Protein AF-A0A659PHT1-F1 (afdb_monomer)

Foldseek 3Di:
DAEEFEDCVPPVDDTPCNVCVVVVHHDDHDPPHHYDPDPVVSVVCVLVVVDHYDDDCVVCVVCCVVVSDPDPDPDDDDDPDDDDDDDDPPDDQDPVRVVVVVVVVVVVVPDDDDD

Organism: NCBI:txid1960126

Radius of gyration: 17.83 Å; Cα contacts (8 Å, |Δi|>4): 94; chains: 1; bounding box: 39×29×49 Å

Secondary structure (DSSP, 8-state):
--B-EE--SSS----HHHHHHHTT------TTS-EESSHHHHHHHHHTTS-B----HHHHHHHHHTTSS----S-----S--------TTSPPPHHHHHHHHHHHHTTTT-----

Nearest PDB structures (foldseek):
  5mmh-assembly3_A  TM=7.558E-01  e=1.083E-02  Pseudomonas aeruginosa PAO1

InterPro domains:
  IPR005119 LysR, substrate-binding [PF03466] (13-103)
  IPR058163 LysR-type transcriptional regulator, proteobacterial-type [PTHR30537] (12-104)

Mean predicted aligned error: 8.44 Å

pLDDT: mean 82.39, std 12.93, range [32.0, 92.62]

Sequence (115 aa):
APLAQLDTSAWSCLDWHDWFGHFGKDYQPAESDPVFNQLTLAYRAVQQGMGIGLAWDFMADDAVASGEMQQVTDLAMVTERGEYLVSLRHRQLSPAAQLFHDWRLDSVGSVEARA

Solvent-accessible surface area (backbone atoms only — not comparable to full-atom values): 7562 Å² total; per-residue (Å²): 123,46,50,42,35,61,57,43,90,88,45,96,59,92,37,66,52,58,57,32,43,74,73,76,36,92,64,78,86,58,95,83,34,52,75,26,83,43,70,70,57,31,50,51,39,32,63,70,68,68,33,46,61,86,75,56,66,91,73,42,51,66,38,41,74,71,62,64,39,76,86,89,64,96,78,81,82,88,68,97,75,78,90,77,92,83,77,61,92,89,54,81,72,49,74,68,54,45,51,52,52,51,54,54,54,64,66,52,78,71,68,76,84,81,126

Structure (mmCIF, N/CA/C/O backbone):
data_AF-A0A659PHT1-F1
#
_entry.id   AF-A0A659PHT1-F1
#
loop_
_atom_site.group_PDB
_atom_site.id
_atom_site.type_symbol
_atom_site.label_atom_id
_atom_site.label_alt_id
_atom_site.label_comp_id
_atom_site.label_asym_id
_atom_site.label_entity_id
_atom_site.label_seq_id
_atom_site.pdbx_PDB_ins_code
_atom_site.Cartn_x
_atom_site.Cartn_y
_atom_site.Cartn_z
_atom_site.occupancy
_atom_site.B_iso_or_equiv
_atom_site.auth_seq_id
_atom_site.auth_comp_id
_atom_site.auth_asym_id
_atom_site.auth_atom_id
_atom_site.pdbx_PDB_model_num
ATOM 1 N N . ALA A 1 1 ? 10.033 5.077 -15.549 1.00 79.75 1 ALA A N 1
ATOM 2 C CA . ALA A 1 1 ? 9.175 6.021 -14.806 1.00 79.75 1 ALA A CA 1
ATOM 3 C C . ALA A 1 1 ? 9.753 6.170 -13.403 1.00 79.75 1 ALA A C 1
ATOM 5 O O . ALA A 1 1 ? 10.370 5.202 -12.964 1.00 79.75 1 ALA A O 1
ATOM 6 N N . PRO A 1 2 ? 9.623 7.333 -12.744 1.00 88.44 2 PRO A N 1
ATOM 7 C CA . PRO A 1 2 ? 10.084 7.494 -11.366 1.00 88.44 2 PRO A CA 1
ATOM 8 C C . PRO A 1 2 ? 9.253 6.619 -10.418 1.00 88.44 2 PRO A C 1
ATOM 10 O O . PRO A 1 2 ? 8.084 6.325 -10.702 1.00 88.44 2 PRO A O 1
ATOM 13 N N . LEU A 1 3 ? 9.865 6.194 -9.316 1.00 90.06 3 LEU A N 1
ATOM 14 C CA . LEU A 1 3 ? 9.202 5.394 -8.289 1.00 90.06 3 LEU A CA 1
ATOM 15 C C . LEU A 1 3 ? 8.735 6.312 -7.160 1.00 90.06 3 LEU A C 1
ATOM 17 O O . LEU A 1 3 ? 9.554 6.948 -6.502 1.00 90.06 3 LEU A O 1
ATOM 21 N N . ALA A 1 4 ? 7.425 6.381 -6.929 1.00 91.19 4 ALA A N 1
ATOM 22 C CA . ALA A 1 4 ? 6.847 7.137 -5.826 1.00 91.19 4 ALA A CA 1
ATOM 23 C C . ALA A 1 4 ? 7.274 6.501 -4.498 1.00 91.19 4 ALA A C 1
ATOM 25 O O . ALA A 1 4 ? 6.813 5.413 -4.146 1.00 91.19 4 ALA A O 1
ATOM 26 N N . GLN A 1 5 ? 8.185 7.169 -3.792 1.00 89.12 5 GLN A N 1
ATOM 27 C CA . GLN A 1 5 ? 8.706 6.730 -2.504 1.00 89.12 5 GLN A CA 1
ATOM 28 C C . GLN A 1 5 ? 7.743 7.116 -1.388 1.00 89.12 5 GLN A C 1
ATOM 30 O O . GLN A 1 5 ? 7.128 8.186 -1.410 1.00 89.12 5 GLN A O 1
ATOM 35 N N . LEU A 1 6 ? 7.674 6.264 -0.372 1.00 85.69 6 LEU A N 1
ATOM 36 C CA . LEU A 1 6 ? 7.000 6.563 0.879 1.00 85.69 6 LEU A CA 1
ATOM 37 C C . LEU A 1 6 ? 8.054 6.747 1.971 1.00 85.69 6 LEU A C 1
ATOM 39 O O . LEU A 1 6 ? 8.912 5.892 2.155 1.00 85.69 6 LEU A O 1
ATOM 43 N N . ASP A 1 7 ? 7.978 7.853 2.700 1.00 81.75 7 ASP A N 1
ATOM 44 C CA . ASP A 1 7 ? 8.755 8.064 3.914 1.00 81.75 7 ASP A CA 1
ATOM 45 C C . ASP A 1 7 ? 8.180 7.185 5.035 1.00 81.75 7 ASP A C 1
ATOM 47 O O . ASP A 1 7 ? 7.100 7.439 5.575 1.00 81.75 7 ASP A O 1
ATOM 51 N N . THR A 1 8 ? 8.911 6.121 5.359 1.00 71.25 8 THR A N 1
ATOM 52 C CA . THR A 1 8 ? 8.572 5.131 6.389 1.00 71.25 8 THR A CA 1
ATOM 53 C C . THR A 1 8 ? 9.173 5.466 7.759 1.00 71.25 8 THR A C 1
ATOM 55 O O . THR A 1 8 ? 9.065 4.677 8.698 1.00 71.25 8 THR A O 1
ATOM 58 N N . SER A 1 9 ? 9.759 6.657 7.938 1.00 69.69 9 SER A N 1
ATOM 59 C CA . SER A 1 9 ? 10.407 7.051 9.201 1.00 69.69 9 SER A CA 1
ATOM 60 C C . SER A 1 9 ? 9.464 7.057 10.411 1.00 69.69 9 SER A C 1
ATOM 62 O O . SER A 1 9 ? 9.894 6.793 11.534 1.00 69.69 9 SER A O 1
ATOM 64 N N . ALA A 1 10 ? 8.174 7.331 10.197 1.00 59.19 10 ALA A N 1
ATOM 65 C CA . ALA A 1 10 ? 7.165 7.377 11.256 1.00 59.19 10 ALA A CA 1
ATOM 66 C C . ALA A 1 10 ? 6.338 6.083 11.380 1.00 59.19 10 ALA A C 1
ATOM 68 O O . ALA A 1 10 ? 5.746 5.829 12.429 1.00 59.19 10 ALA A O 1
ATOM 69 N N . TRP A 1 11 ? 6.280 5.277 10.321 1.00 61.00 11 TRP A N 1
ATOM 70 C CA . TRP A 1 11 ? 5.481 4.058 10.239 1.00 61.00 11 TRP A CA 1
ATOM 71 C C . TRP A 1 11 ? 6.315 3.030 9.489 1.00 61.00 11 TRP A C 1
ATOM 73 O O . TRP A 1 11 ? 6.634 3.256 8.325 1.00 61.00 11 TRP A O 1
ATOM 83 N N . SER A 1 12 ? 6.654 1.911 10.139 1.00 64.75 12 SER A N 1
ATOM 84 C CA . SER A 1 12 ? 7.305 0.760 9.498 1.00 64.75 12 SER A CA 1
ATOM 85 C C . SER A 1 12 ? 6.318 0.121 8.514 1.00 64.75 12 SER A C 1
ATOM 87 O O . SER A 1 12 ? 5.700 -0.904 8.789 1.00 64.75 12 SER A O 1
ATOM 89 N N . CYS A 1 13 ? 6.087 0.815 7.406 1.00 69.44 13 CYS A N 1
ATOM 90 C CA . CYS A 1 13 ? 5.284 0.423 6.262 1.00 69.44 13 CYS A CA 1
ATOM 91 C C . CYS A 1 13 ? 6.198 -0.197 5.206 1.00 69.44 13 CYS A C 1
ATOM 93 O O . CYS A 1 13 ? 7.417 -0.157 5.334 1.00 69.44 13 CYS A O 1
ATOM 95 N N . LEU A 1 14 ? 5.603 -0.876 4.230 1.00 79.56 14 LEU A N 1
ATOM 96 C CA . LEU A 1 14 ? 6.338 -1.429 3.100 1.00 79.56 14 LEU A CA 1
ATOM 97 C C . LEU A 1 14 ? 6.907 -0.272 2.267 1.00 79.56 14 LEU A C 1
ATOM 99 O O . LEU A 1 14 ? 6.144 0.608 1.865 1.00 79.56 14 LEU A O 1
ATOM 103 N N . ASP A 1 15 ? 8.209 -0.281 2.000 1.00 86.81 15 ASP A N 1
ATOM 104 C CA . ASP A 1 15 ? 8.847 0.625 1.045 1.00 86.81 15 ASP A CA 1
ATOM 105 C C . ASP A 1 15 ? 9.487 -0.137 -0.124 1.00 86.81 15 ASP A C 1
ATOM 107 O O . ASP A 1 15 ? 9.435 -1.366 -0.220 1.00 86.81 15 ASP A O 1
ATOM 111 N N . TRP A 1 16 ? 10.063 0.610 -1.065 1.00 89.75 16 TRP A N 1
ATOM 112 C CA . TRP A 1 16 ? 10.733 0.016 -2.215 1.00 89.75 16 TRP A CA 1
ATOM 113 C C . TRP A 1 16 ? 11.973 -0.787 -1.822 1.00 89.75 16 TRP A C 1
ATOM 115 O O . TRP A 1 16 ? 12.283 -1.764 -2.497 1.00 89.75 16 TRP A O 1
ATOM 125 N N . HIS A 1 17 ? 12.666 -0.434 -0.737 1.00 88.75 17 HIS A N 1
ATOM 126 C CA . HIS A 1 17 ? 13.816 -1.207 -0.279 1.00 88.75 17 HIS A CA 1
ATOM 127 C C . HIS A 1 17 ? 13.376 -2.590 0.218 1.00 88.75 17 HIS A C 1
ATOM 129 O O . HIS A 1 17 ? 13.942 -3.595 -0.209 1.00 88.75 17 HIS A O 1
ATOM 135 N N . ASP A 1 18 ? 12.309 -2.647 1.016 1.00 87.88 18 ASP A N 1
ATOM 136 C CA . ASP A 1 18 ? 11.665 -3.887 1.454 1.00 87.88 18 ASP A CA 1
ATOM 137 C C . ASP A 1 18 ? 11.162 -4.720 0.255 1.00 87.88 18 ASP A C 1
ATOM 139 O O . ASP A 1 18 ? 11.416 -5.925 0.185 1.00 87.88 18 ASP A O 1
ATOM 143 N N . TRP A 1 19 ? 10.496 -4.089 -0.724 1.00 90.31 19 TRP A N 1
ATOM 144 C CA . TRP A 1 19 ? 9.975 -4.772 -1.918 1.00 90.31 19 TRP A CA 1
ATOM 145 C C . TRP A 1 19 ? 11.092 -5.369 -2.781 1.00 90.31 19 TRP A C 1
ATOM 147 O O . TRP A 1 19 ? 11.051 -6.549 -3.124 1.00 90.31 19 TRP A O 1
ATOM 157 N N . PHE A 1 20 ? 12.122 -4.588 -3.126 1.00 90.88 20 PHE A N 1
ATOM 158 C CA . PHE A 1 20 ? 13.237 -5.089 -3.937 1.00 90.88 20 PHE A CA 1
ATOM 159 C C . PHE A 1 20 ? 14.060 -6.126 -3.162 1.00 90.88 20 PHE A C 1
ATOM 161 O O . PHE A 1 20 ? 14.453 -7.148 -3.734 1.00 90.88 20 PHE A O 1
ATOM 168 N N . GLY A 1 21 ? 14.242 -5.913 -1.856 1.00 90.50 21 GLY A N 1
ATOM 169 C CA . GLY A 1 21 ? 14.900 -6.850 -0.953 1.00 90.50 21 GLY A CA 1
ATOM 170 C C . GLY A 1 21 ? 14.189 -8.203 -0.888 1.00 90.50 21 GLY A C 1
ATOM 171 O O . GLY A 1 21 ? 14.856 -9.238 -0.925 1.00 90.50 21 GLY A O 1
ATOM 172 N N . HIS A 1 22 ? 12.851 -8.223 -0.902 1.00 89.38 22 HIS A N 1
ATOM 173 C CA . HIS A 1 22 ? 12.061 -9.459 -0.972 1.00 89.38 22 HIS A CA 1
ATOM 174 C C . HIS A 1 22 ? 12.399 -10.309 -2.210 1.00 89.38 22 HIS A C 1
ATOM 176 O O . HIS A 1 22 ? 12.436 -11.536 -2.131 1.00 89.38 22 HIS A O 1
ATOM 182 N N . PHE A 1 23 ? 12.737 -9.670 -3.334 1.00 89.31 23 PHE A N 1
ATOM 183 C CA . PHE A 1 23 ? 13.166 -10.340 -4.567 1.00 89.31 23 PHE A CA 1
ATOM 184 C C . PHE A 1 23 ? 14.694 -10.493 -4.695 1.00 89.31 23 PHE A C 1
ATOM 186 O O . PHE A 1 23 ? 15.197 -10.819 -5.775 1.00 89.31 23 PHE A O 1
ATOM 193 N N . GLY A 1 24 ? 15.450 -10.267 -3.614 1.00 90.25 24 GLY A N 1
ATOM 194 C CA . GLY A 1 24 ? 16.909 -10.401 -3.586 1.00 90.25 24 GLY A CA 1
ATOM 195 C C . GLY A 1 24 ? 17.638 -9.352 -4.428 1.00 90.25 24 GLY A C 1
ATOM 196 O O . GLY A 1 24 ? 18.690 -9.640 -5.005 1.00 90.25 24 GLY A O 1
ATOM 197 N N . LYS A 1 25 ? 17.055 -8.158 -4.567 1.00 91.00 25 LYS A N 1
ATOM 198 C CA . LYS A 1 25 ? 17.629 -7.033 -5.306 1.00 91.00 25 LYS A CA 1
ATOM 199 C C . LYS A 1 25 ? 17.999 -5.910 -4.350 1.00 91.00 25 LYS A C 1
ATOM 201 O O . LYS A 1 25 ? 17.179 -5.476 -3.549 1.00 91.00 25 LYS A O 1
ATOM 206 N N . ASP A 1 26 ? 19.207 -5.388 -4.514 1.00 89.81 26 ASP A N 1
ATOM 207 C CA . ASP A 1 26 ? 19.596 -4.144 -3.864 1.00 89.81 26 ASP A CA 1
ATOM 208 C C . ASP A 1 26 ? 18.940 -2.970 -4.594 1.00 89.81 26 ASP A C 1
ATOM 210 O O . ASP A 1 26 ? 19.066 -2.831 -5.815 1.00 89.81 26 ASP A O 1
ATOM 214 N N . TYR A 1 27 ? 18.241 -2.125 -3.841 1.00 89.31 27 TYR A N 1
ATOM 215 C CA . TYR A 1 27 ? 17.583 -0.936 -4.366 1.00 89.31 27 TYR A CA 1
ATOM 216 C C . TYR A 1 27 ? 18.143 0.336 -3.743 1.00 89.31 27 TYR A C 1
ATOM 218 O O . TYR A 1 27 ? 18.269 0.445 -2.520 1.00 89.31 27 TYR A O 1
ATOM 226 N N . GLN A 1 28 ? 18.439 1.304 -4.610 1.00 87.69 28 GLN A N 1
ATOM 227 C CA . GLN A 1 28 ? 18.786 2.671 -4.245 1.00 87.69 28 GLN A CA 1
ATOM 228 C C . GLN A 1 28 ? 17.838 3.628 -4.981 1.00 87.69 28 GLN A C 1
ATOM 230 O O . GLN A 1 28 ? 17.771 3.563 -6.213 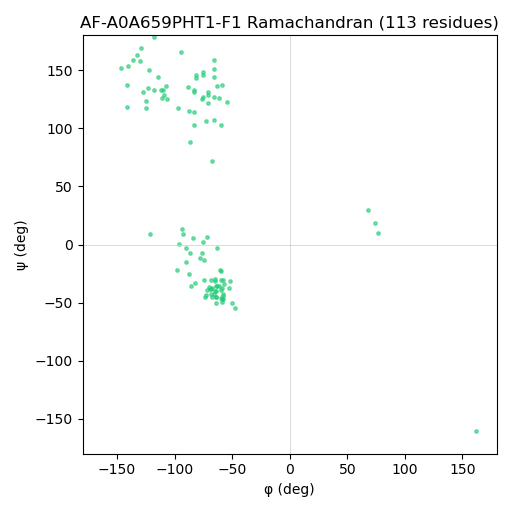1.00 87.69 28 GLN A O 1
ATOM 235 N N . PRO A 1 29 ? 17.103 4.494 -4.261 1.00 85.56 29 PRO A N 1
ATOM 236 C CA . PRO A 1 29 ? 16.220 5.469 -4.887 1.00 85.56 29 PRO A CA 1
ATOM 237 C C . PRO A 1 29 ? 17.020 6.497 -5.690 1.00 85.56 29 PRO A C 1
ATOM 239 O O . PRO A 1 29 ? 18.121 6.892 -5.296 1.00 85.56 29 PRO A O 1
ATOM 242 N N . ALA A 1 30 ? 16.469 6.940 -6.821 1.00 87.44 30 ALA A N 1
ATOM 243 C CA . ALA A 1 30 ? 17.071 8.018 -7.595 1.00 87.44 30 ALA A CA 1
ATOM 244 C C . ALA A 1 30 ? 16.819 9.368 -6.903 1.00 87.44 30 ALA A C 1
ATOM 246 O O . ALA A 1 30 ? 15.757 9.578 -6.324 1.00 87.44 30 ALA A O 1
ATOM 247 N N . GLU A 1 31 ? 17.738 10.334 -7.023 1.00 83.19 31 GLU A N 1
ATOM 248 C CA . GLU A 1 31 ? 17.545 11.681 -6.443 1.00 83.19 31 GLU A CA 1
ATOM 249 C C . GLU A 1 31 ? 16.299 12.406 -6.985 1.00 83.19 31 GLU A C 1
ATOM 251 O O . GLU A 1 31 ? 15.767 13.310 -6.347 1.00 83.19 31 GLU A O 1
ATOM 256 N N . SER A 1 32 ? 15.831 12.011 -8.171 1.00 84.06 32 SER A N 1
ATOM 257 C CA . SER A 1 32 ? 14.630 12.542 -8.816 1.00 84.06 32 SER A CA 1
ATOM 258 C C . SER A 1 32 ? 13.333 11.845 -8.401 1.00 84.06 32 SER A C 1
ATOM 260 O O . SER A 1 32 ? 12.266 12.264 -8.850 1.00 84.06 32 SER A O 1
ATOM 262 N N . ASP A 1 33 ? 13.404 10.751 -7.638 1.00 87.50 33 ASP A N 1
ATOM 263 C CA . ASP A 1 33 ? 12.214 10.006 -7.236 1.00 87.50 33 ASP A CA 1
ATOM 264 C C . ASP A 1 33 ? 11.416 10.821 -6.201 1.00 87.50 33 ASP A C 1
ATOM 266 O O . ASP A 1 33 ? 11.977 11.295 -5.209 1.00 87.50 33 ASP A O 1
ATOM 270 N N . PRO A 1 34 ? 10.103 11.026 -6.411 1.00 85.88 34 PRO A N 1
ATOM 271 C CA . PRO A 1 34 ? 9.304 11.820 -5.494 1.00 85.88 34 PRO A CA 1
ATOM 272 C C . PRO A 1 34 ? 9.093 11.063 -4.181 1.00 85.88 34 PRO A C 1
ATOM 274 O O . PRO A 1 34 ? 8.678 9.905 -4.189 1.00 85.88 34 PRO A O 1
ATOM 277 N N . VAL A 1 35 ? 9.337 11.739 -3.055 1.00 89.25 35 VAL A N 1
ATOM 278 C CA . VAL A 1 35 ? 9.142 11.191 -1.706 1.00 89.25 35 VAL A CA 1
ATOM 279 C C . VAL A 1 35 ? 7.911 11.810 -1.060 1.00 89.25 35 VAL A C 1
ATOM 281 O O . VAL A 1 35 ? 7.796 13.030 -0.948 1.00 89.25 35 VAL A O 1
ATOM 284 N N . PHE A 1 36 ? 6.995 10.958 -0.610 1.00 88.56 36 PHE A N 1
ATOM 285 C CA . PHE A 1 36 ? 5.758 11.350 0.054 1.00 88.56 36 PHE A CA 1
ATOM 286 C C . PHE A 1 36 ? 5.761 10.885 1.505 1.00 88.56 36 PHE A C 1
ATOM 288 O O . PHE A 1 36 ? 6.210 9.790 1.808 1.00 88.56 36 PHE A O 1
ATOM 295 N N . ASN A 1 37 ? 5.187 11.675 2.408 1.00 86.50 37 ASN A N 1
ATOM 296 C CA . ASN A 1 37 ? 5.069 11.327 3.830 1.00 86.50 37 ASN A CA 1
ATOM 297 C C . ASN A 1 37 ? 3.782 10.560 4.187 1.00 86.50 37 ASN A C 1
ATOM 299 O O . ASN A 1 37 ? 3.567 10.212 5.346 1.00 86.50 37 ASN A O 1
ATOM 303 N N . GLN A 1 38 ? 2.890 10.341 3.217 1.00 84.88 38 GLN A N 1
ATOM 304 C CA . GLN A 1 38 ? 1.624 9.636 3.405 1.00 84.88 38 GLN A CA 1
ATOM 305 C C . GLN A 1 38 ? 1.321 8.760 2.192 1.00 84.88 38 GLN A C 1
ATOM 307 O O . GLN A 1 38 ? 1.420 9.213 1.050 1.00 84.88 38 GLN A O 1
ATOM 312 N N . LEU A 1 39 ? 0.858 7.533 2.445 1.00 84.75 39 LEU A N 1
ATOM 313 C CA . LEU A 1 39 ? 0.513 6.572 1.394 1.00 84.75 39 LEU A CA 1
ATOM 314 C C . LEU A 1 39 ? -0.567 7.115 0.450 1.00 84.75 39 LEU A C 1
ATOM 316 O O . LEU A 1 39 ? -0.485 6.930 -0.758 1.00 84.75 39 LEU A O 1
ATOM 320 N N . THR A 1 40 ? -1.547 7.849 0.978 1.00 87.56 40 THR A N 1
ATOM 321 C CA . THR A 1 40 ? -2.610 8.458 0.168 1.00 87.56 40 THR A CA 1
ATOM 322 C C . THR A 1 40 ? -2.092 9.518 -0.805 1.00 87.56 40 THR A C 1
ATOM 324 O O . THR A 1 40 ? -2.662 9.670 -1.884 1.00 87.56 40 THR A O 1
ATOM 327 N N . LEU A 1 41 ? -1.017 10.237 -0.462 1.00 88.69 41 LEU A N 1
ATOM 328 C CA . LEU A 1 41 ? -0.389 11.210 -1.359 1.00 88.69 41 LEU A CA 1
ATOM 329 C C . LEU A 1 41 ? 0.395 10.509 -2.469 1.00 88.69 41 LEU A C 1
ATOM 331 O O . LEU A 1 41 ? 0.217 10.858 -3.634 1.00 88.69 41 LEU A O 1
ATOM 335 N N . ALA A 1 42 ? 1.185 9.489 -2.119 1.00 88.62 42 ALA A N 1
ATOM 336 C CA . ALA A 1 42 ? 1.890 8.665 -3.100 1.00 88.62 42 ALA A CA 1
ATOM 337 C C . ALA A 1 42 ? 0.906 8.011 -4.082 1.00 88.62 42 ALA A C 1
ATOM 339 O O . ALA A 1 42 ? 1.072 8.117 -5.294 1.00 88.62 42 ALA A O 1
ATOM 340 N N . TYR A 1 43 ? -0.174 7.422 -3.563 1.00 89.62 43 TYR A N 1
ATOM 341 C CA . TYR A 1 43 ? -1.229 6.798 -4.361 1.00 89.62 43 TYR A CA 1
ATOM 342 C C . TYR A 1 43 ? -1.878 7.790 -5.339 1.00 89.62 43 TYR A C 1
ATOM 344 O O . TYR A 1 43 ? -1.977 7.513 -6.533 1.00 89.62 43 TYR A O 1
ATOM 352 N N . ARG A 1 44 ? -2.240 8.996 -4.876 1.00 89.88 44 ARG A N 1
ATOM 353 C CA . ARG A 1 44 ? -2.789 10.042 -5.758 1.00 89.88 44 ARG A CA 1
ATOM 354 C C . ARG A 1 44 ? -1.803 10.506 -6.827 1.00 89.88 44 ARG A C 1
ATOM 356 O O . ARG A 1 44 ? -2.229 10.813 -7.936 1.00 89.88 44 ARG A O 1
ATOM 363 N N . ALA A 1 45 ? -0.510 10.572 -6.520 1.00 90.31 45 ALA A N 1
ATOM 364 C CA . ALA A 1 45 ? 0.504 10.932 -7.507 1.00 90.31 45 ALA A CA 1
ATOM 365 C C . ALA A 1 45 ? 0.581 9.889 -8.636 1.00 90.31 45 ALA A C 1
ATOM 367 O O . ALA A 1 45 ? 0.661 10.251 -9.811 1.00 90.31 45 ALA A O 1
ATOM 368 N N . VAL A 1 46 ? 0.476 8.600 -8.296 1.00 92.06 46 VAL A N 1
ATOM 369 C CA . VAL A 1 46 ? 0.412 7.506 -9.281 1.00 92.06 46 VAL A CA 1
ATOM 370 C C . VAL A 1 46 ? -0.853 7.605 -10.131 1.00 92.06 46 VAL A C 1
ATOM 372 O O . VAL A 1 46 ? -0.751 7.550 -11.353 1.00 92.06 46 VAL A O 1
ATOM 375 N N . GLN A 1 47 ? -2.018 7.862 -9.524 1.00 90.12 47 GLN A N 1
ATOM 376 C CA . GLN A 1 47 ? -3.267 8.103 -10.267 1.00 90.12 47 GLN A CA 1
ATOM 377 C C . GLN A 1 47 ? -3.161 9.280 -11.251 1.00 90.12 47 GLN A C 1
ATOM 379 O O . GLN A 1 47 ? -3.809 9.291 -12.291 1.00 90.12 47 GLN A O 1
ATOM 384 N N . GLN A 1 48 ? -2.331 10.279 -10.944 1.00 90.50 48 GLN A N 1
ATOM 385 C CA . GLN A 1 48 ? -2.067 11.426 -11.820 1.00 90.50 48 GLN A CA 1
ATOM 386 C C . GLN A 1 48 ? -0.994 11.145 -12.887 1.00 90.50 48 GLN A C 1
ATOM 388 O O . GLN A 1 48 ? -0.596 12.056 -13.613 1.00 90.50 48 GLN A O 1
ATOM 393 N N . GLY A 1 49 ? -0.506 9.906 -12.986 1.00 88.88 49 GLY A N 1
ATOM 394 C CA . GLY A 1 49 ? 0.509 9.496 -13.955 1.00 88.88 49 GLY A CA 1
ATOM 395 C C . GLY A 1 49 ? 1.920 9.985 -13.622 1.00 88.88 49 GLY A C 1
ATOM 396 O O . GLY A 1 49 ? 2.779 10.014 -14.501 1.00 88.88 49 GLY A O 1
ATOM 397 N N . MET A 1 50 ? 2.186 10.377 -12.370 1.00 88.88 50 MET A N 1
ATOM 398 C CA . MET A 1 50 ? 3.497 10.905 -11.971 1.00 88.88 50 MET A CA 1
ATOM 399 C C . MET A 1 50 ? 4.569 9.825 -11.804 1.00 88.88 50 MET A C 1
ATOM 401 O O . MET A 1 50 ? 5.728 10.172 -11.604 1.00 88.88 50 MET A O 1
ATOM 405 N N . GLY A 1 51 ? 4.226 8.537 -11.879 1.00 90.56 51 GLY A N 1
ATOM 406 C CA . GLY A 1 51 ? 5.188 7.452 -11.719 1.00 90.56 51 GLY A CA 1
ATOM 407 C C . GLY A 1 51 ? 4.544 6.110 -11.402 1.00 90.56 51 GLY A C 1
ATOM 408 O O . GLY A 1 51 ? 3.356 5.906 -11.636 1.00 90.56 51 GLY A O 1
ATOM 409 N N . ILE A 1 52 ? 5.354 5.203 -10.862 1.00 92.62 52 ILE A N 1
ATOM 410 C CA . ILE A 1 52 ? 4.937 3.885 -10.370 1.00 92.62 52 ILE A CA 1
ATOM 411 C C . ILE A 1 52 ? 4.988 3.921 -8.843 1.00 92.62 52 ILE A C 1
ATOM 413 O O . ILE A 1 52 ? 5.955 4.429 -8.282 1.00 92.62 52 ILE A O 1
ATOM 417 N N . GLY A 1 53 ? 3.983 3.378 -8.162 1.00 91.44 53 GLY A N 1
ATOM 418 C CA . GLY A 1 53 ? 3.964 3.287 -6.700 1.00 91.44 53 GLY A CA 1
ATOM 419 C C . GLY A 1 53 ? 3.569 1.901 -6.217 1.00 91.44 53 GLY A C 1
ATOM 420 O O . GLY A 1 53 ? 3.006 1.108 -6.970 1.00 91.44 53 GLY A O 1
ATOM 421 N N . LEU A 1 54 ? 3.868 1.637 -4.949 1.00 89.50 54 LEU A N 1
ATOM 422 C CA . LEU A 1 54 ? 3.373 0.472 -4.226 1.00 89.50 54 LEU A CA 1
ATOM 423 C C . LEU A 1 54 ? 2.024 0.818 -3.589 1.00 89.50 54 LEU A C 1
ATOM 425 O O . LEU A 1 54 ? 1.862 1.885 -2.995 1.00 89.50 54 LEU A O 1
ATOM 429 N N . ALA A 1 55 ? 1.063 -0.090 -3.705 1.00 87.12 55 ALA A N 1
ATOM 430 C CA . ALA A 1 55 ? -0.252 0.021 -3.091 1.00 87.12 55 ALA A CA 1
ATOM 431 C C . ALA A 1 55 ? -0.683 -1.348 -2.562 1.00 87.12 55 ALA A C 1
ATOM 433 O O . ALA A 1 55 ? -0.243 -2.376 -3.071 1.00 87.12 55 ALA A O 1
ATOM 434 N N . TRP A 1 56 ? -1.540 -1.349 -1.544 1.00 86.50 56 TRP A N 1
ATOM 435 C CA . TRP A 1 56 ? -2.206 -2.566 -1.089 1.00 86.50 56 TRP A CA 1
ATOM 436 C C . TRP A 1 56 ? -3.324 -2.942 -2.059 1.00 86.50 56 TRP A C 1
ATOM 438 O O . TRP A 1 56 ? -3.997 -2.045 -2.571 1.00 86.50 56 TRP A O 1
ATOM 448 N N . ASP A 1 57 ? -3.564 -4.240 -2.247 1.00 84.12 57 ASP A N 1
ATOM 449 C CA . ASP A 1 57 ? -4.559 -4.758 -3.199 1.00 84.12 57 ASP A CA 1
ATOM 450 C C . ASP A 1 57 ? -5.926 -4.081 -3.019 1.00 84.12 57 ASP A C 1
ATOM 452 O O . ASP A 1 57 ? -6.437 -3.448 -3.938 1.00 84.12 57 ASP A O 1
ATOM 456 N N . PHE A 1 58 ? -6.431 -4.031 -1.781 1.00 82.75 58 PHE A N 1
ATOM 457 C CA . PHE A 1 58 ? -7.718 -3.398 -1.465 1.00 82.75 58 P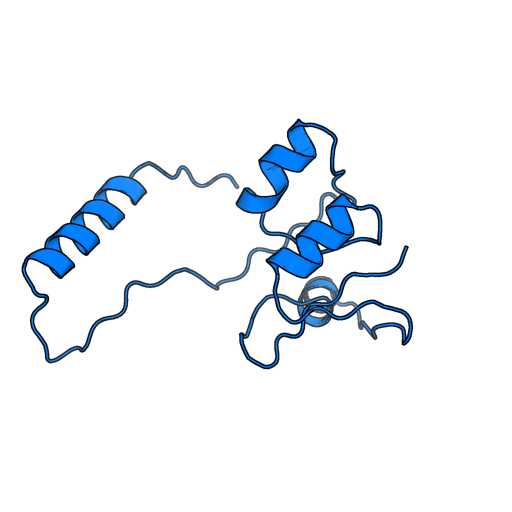HE A CA 1
ATOM 458 C C . PHE A 1 58 ? -7.798 -1.900 -1.808 1.00 82.75 58 PHE A C 1
ATOM 460 O O . PHE A 1 58 ? -8.892 -1.351 -1.910 1.00 82.75 58 PHE A O 1
ATOM 467 N N . MET A 1 59 ? -6.661 -1.205 -1.923 1.00 85.62 59 MET A N 1
ATOM 468 C CA . MET A 1 59 ? -6.628 0.194 -2.351 1.00 85.62 59 MET A CA 1
ATOM 469 C C . MET A 1 59 ? -6.592 0.312 -3.871 1.00 85.62 59 MET A C 1
ATOM 471 O O . MET A 1 59 ? -7.122 1.275 -4.414 1.00 85.62 59 MET A 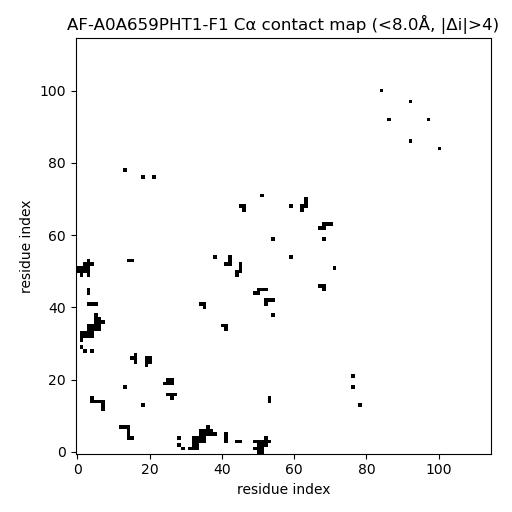O 1
ATOM 475 N N . ALA A 1 60 ? -5.910 -0.601 -4.560 1.00 87.00 60 ALA A N 1
ATOM 476 C CA . ALA A 1 60 ? -5.688 -0.522 -5.998 1.00 87.00 60 ALA A CA 1
ATOM 477 C C . ALA A 1 60 ? -6.820 -1.157 -6.821 1.00 87.00 60 ALA A C 1
ATOM 479 O O . ALA A 1 60 ? -7.019 -0.728 -7.956 1.00 87.00 60 ALA A O 1
ATOM 480 N N . ASP A 1 61 ? -7.566 -2.112 -6.256 1.00 87.88 61 ASP A N 1
ATOM 481 C CA . ASP A 1 61 ? -8.585 -2.915 -6.949 1.00 87.88 61 ASP A CA 1
ATOM 482 C C . ASP A 1 61 ? -9.547 -2.074 -7.800 1.00 87.88 61 ASP A C 1
ATOM 484 O O . ASP A 1 61 ? -9.663 -2.292 -9.007 1.00 87.88 61 ASP A O 1
ATOM 488 N N . ASP A 1 62 ? -10.188 -1.066 -7.201 1.00 87.62 62 ASP A N 1
ATOM 489 C CA . ASP A 1 62 ? -11.162 -0.219 -7.901 1.00 87.62 62 ASP A CA 1
ATOM 490 C C . ASP A 1 62 ? -10.518 0.597 -9.031 1.00 87.62 62 ASP A C 1
ATOM 492 O O . ASP A 1 62 ? -11.094 0.732 -10.112 1.00 87.62 62 ASP A O 1
ATOM 496 N N . ALA A 1 63 ? -9.314 1.126 -8.804 1.00 87.00 63 ALA A N 1
ATOM 497 C CA . ALA A 1 63 ? -8.611 1.954 -9.781 1.00 87.00 63 ALA A CA 1
ATOM 498 C C . ALA A 1 63 ? -8.033 1.137 -10.944 1.00 87.00 63 ALA A C 1
ATOM 500 O O . ALA A 1 63 ? -7.941 1.629 -12.068 1.00 87.00 63 ALA A O 1
ATOM 501 N N . VAL A 1 64 ? -7.656 -0.118 -10.694 1.00 90.06 64 VAL A N 1
ATOM 502 C CA . VAL A 1 64 ? -7.254 -1.054 -11.749 1.00 90.06 64 VAL A CA 1
ATOM 503 C C . VAL A 1 64 ? -8.477 -1.509 -12.543 1.00 90.06 64 VAL A C 1
ATOM 505 O O . VAL A 1 64 ? -8.442 -1.514 -13.773 1.00 90.06 64 VAL A O 1
ATOM 508 N N . ALA A 1 65 ? -9.586 -1.821 -11.867 1.00 89.94 65 ALA A N 1
ATOM 509 C CA . ALA A 1 65 ? -10.831 -2.227 -12.516 1.00 89.94 65 ALA A CA 1
ATOM 510 C C . ALA A 1 65 ? -11.440 -1.117 -13.392 1.00 89.94 65 ALA A C 1
ATOM 512 O O . ALA A 1 65 ? -11.996 -1.406 -14.453 1.00 89.94 65 ALA A O 1
ATOM 513 N N . SER A 1 66 ? -11.324 0.149 -12.978 1.00 91.19 66 SER A N 1
ATOM 514 C CA . SER A 1 66 ? -11.785 1.309 -13.752 1.00 91.19 66 SER A CA 1
ATOM 515 C C . SER A 1 66 ? -10.839 1.709 -14.892 1.00 91.19 66 SER A C 1
AT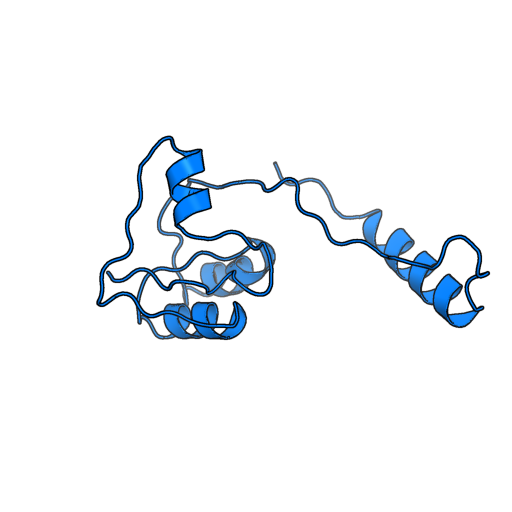OM 517 O O . SER A 1 66 ? -11.223 2.506 -15.750 1.00 91.19 66 SER A O 1
ATOM 519 N N . GLY A 1 67 ? -9.620 1.158 -14.924 1.00 89.50 67 GLY A N 1
ATOM 520 C CA . GLY A 1 67 ? -8.575 1.512 -15.886 1.00 89.50 67 GLY A CA 1
ATOM 521 C C . GLY A 1 67 ? -7.865 2.838 -15.591 1.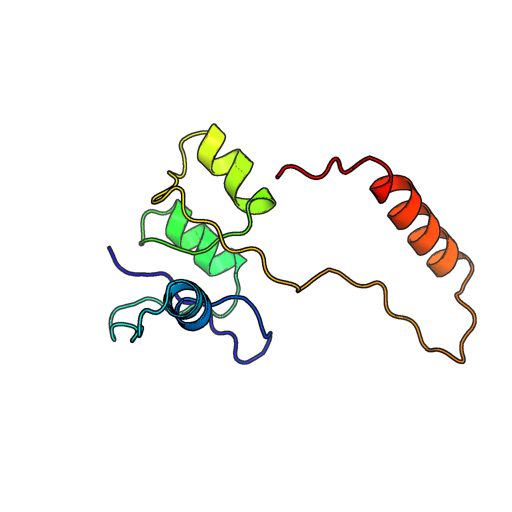00 89.50 67 GLY A C 1
ATOM 522 O O . GLY A 1 67 ? -7.097 3.308 -16.430 1.00 89.50 67 GLY A O 1
ATOM 523 N N . GLU A 1 68 ? -8.096 3.449 -14.424 1.00 88.75 68 GLU A N 1
ATOM 524 C CA . GLU A 1 68 ? -7.339 4.622 -13.961 1.00 88.75 68 GLU A CA 1
ATOM 525 C C . GLU A 1 68 ? -5.883 4.274 -13.636 1.00 88.75 68 GLU A C 1
ATOM 527 O O . GLU A 1 68 ? -4.988 5.105 -13.783 1.00 88.75 68 GLU A O 1
ATOM 532 N N . MET A 1 69 ? -5.640 3.039 -13.201 1.00 91.31 69 MET A N 1
ATOM 533 C CA . MET A 1 69 ? -4.313 2.497 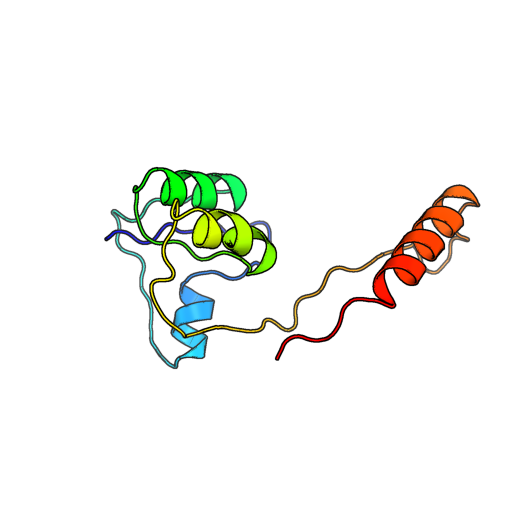-12.954 1.00 91.31 69 MET A CA 1
ATOM 534 C C . MET A 1 69 ? -4.137 1.151 -13.638 1.00 91.31 69 MET A C 1
ATOM 536 O O . 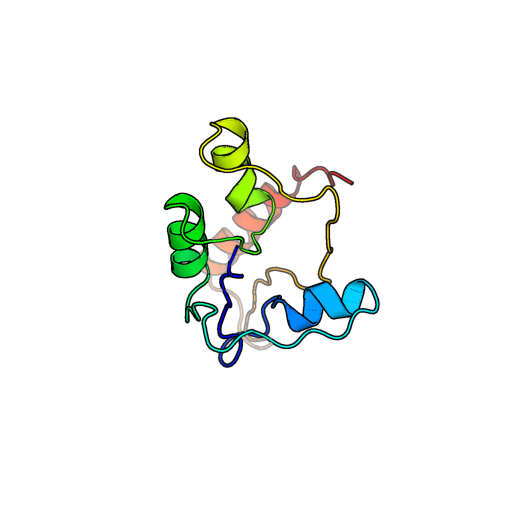MET A 1 69 ? -5.091 0.443 -13.945 1.00 91.31 69 MET A O 1
ATOM 540 N N . GLN A 1 70 ? -2.880 0.792 -13.872 1.00 91.56 70 GLN A N 1
ATOM 541 C CA . GLN A 1 70 ? -2.519 -0.492 -14.443 1.00 91.56 70 GLN A CA 1
ATOM 542 C C . GLN A 1 70 ? -1.485 -1.164 -13.548 1.00 91.56 70 GLN A C 1
ATOM 544 O O . GLN A 1 70 ? -0.474 -0.559 -13.183 1.00 91.56 70 GLN A O 1
ATOM 549 N N . GLN A 1 71 ? -1.725 -2.433 -13.229 1.00 91.19 71 GLN A N 1
ATOM 550 C CA . GLN A 1 71 ? -0.737 -3.270 -12.568 1.00 91.19 71 GLN A CA 1
ATOM 551 C C . GLN A 1 71 ? 0.507 -3.408 -13.457 1.00 91.19 71 GLN A C 1
ATOM 553 O O . GLN A 1 71 ? 0.419 -3.779 -14.628 1.00 91.19 71 GLN A O 1
ATOM 558 N N . VAL A 1 72 ? 1.674 -3.080 -12.900 1.00 90.69 72 VAL A N 1
ATOM 559 C CA . VAL A 1 72 ? 2.948 -3.091 -13.640 1.00 90.6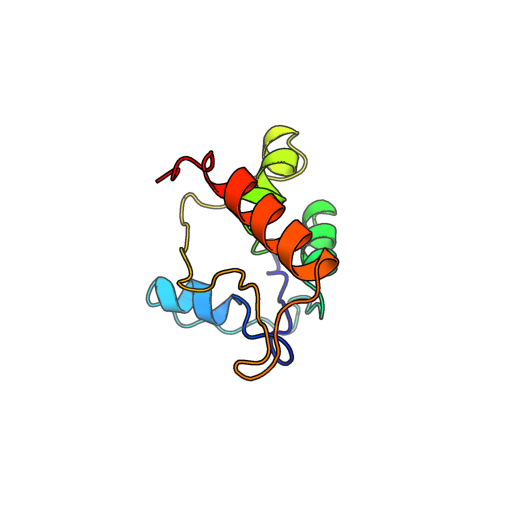9 72 VAL A CA 1
ATOM 560 C C . VAL A 1 72 ? 3.546 -4.498 -13.712 1.00 90.69 72 VAL A C 1
ATOM 562 O O . VAL A 1 72 ? 4.188 -4.840 -14.703 1.00 90.69 72 VAL A O 1
ATOM 565 N N . THR A 1 73 ? 3.346 -5.315 -12.674 1.00 89.56 73 THR A N 1
ATOM 566 C CA . THR A 1 73 ? 3.882 -6.680 -12.574 1.00 89.56 73 THR A CA 1
ATOM 567 C C . THR A 1 73 ? 2.930 -7.591 -11.811 1.00 89.56 73 THR A C 1
ATOM 569 O O . THR A 1 73 ? 2.302 -7.133 -10.858 1.00 89.56 73 THR A O 1
ATOM 572 N N . ASP A 1 74 ? 2.955 -8.889 -12.110 1.00 87.25 74 ASP A N 1
ATOM 573 C CA . ASP A 1 74 ? 2.228 -9.922 -11.348 1.00 87.25 74 ASP A CA 1
ATOM 574 C C . ASP A 1 74 ? 2.897 -10.272 -10.001 1.00 87.25 74 ASP A C 1
ATOM 576 O O . ASP A 1 74 ? 2.454 -11.166 -9.285 1.00 87.25 74 ASP A O 1
ATOM 580 N N . LEU A 1 75 ? 4.000 -9.599 -9.656 1.00 88.12 75 LEU A N 1
ATOM 581 C CA . LEU A 1 75 ? 4.703 -9.795 -8.395 1.00 88.12 75 LEU A CA 1
ATOM 582 C C . LEU A 1 75 ? 3.945 -9.120 -7.249 1.00 88.12 75 LEU A C 1
ATOM 584 O O . LEU A 1 75 ? 3.722 -7.910 -7.276 1.00 88.12 75 LEU A O 1
ATOM 588 N N . ALA A 1 76 ? 3.635 -9.899 -6.218 1.00 86.19 76 ALA A N 1
ATOM 589 C CA . ALA A 1 76 ? 3.038 -9.432 -4.975 1.00 86.19 76 ALA A CA 1
ATOM 590 C C . ALA A 1 76 ? 3.926 -9.814 -3.785 1.00 86.19 76 ALA A C 1
ATOM 592 O O . ALA A 1 76 ? 4.629 -10.826 -3.816 1.00 86.19 76 ALA A O 1
ATOM 593 N N . MET A 1 77 ? 3.886 -9.000 -2.732 1.00 85.00 77 MET A N 1
ATOM 594 C CA . MET A 1 77 ? 4.587 -9.257 -1.478 1.00 85.00 77 MET A CA 1
ATOM 595 C C . MET A 1 77 ? 3.577 -9.225 -0.335 1.00 85.00 77 MET A C 1
ATOM 597 O O . MET A 1 77 ? 2.979 -8.190 -0.050 1.00 85.00 77 MET A O 1
ATOM 601 N N . VAL A 1 78 ? 3.418 -10.359 0.344 1.00 83.19 78 VAL A N 1
ATOM 602 C CA . VAL A 1 78 ? 2.566 -10.453 1.531 1.00 83.19 78 VAL A CA 1
ATOM 603 C C . VAL A 1 78 ? 3.401 -10.085 2.750 1.00 83.19 78 VAL A C 1
ATOM 605 O O . VAL A 1 78 ? 4.354 -10.781 3.099 1.00 83.19 78 VAL A O 1
ATOM 608 N N . THR A 1 79 ? 3.059 -8.979 3.407 1.00 79.06 79 THR A N 1
ATOM 609 C CA . THR A 1 79 ? 3.683 -8.622 4.684 1.00 79.06 79 THR A CA 1
ATOM 610 C C . THR A 1 79 ? 3.028 -9.387 5.828 1.00 79.06 79 THR A C 1
ATOM 612 O O . THR A 1 79 ? 1.807 -9.483 5.872 1.00 79.06 79 THR A O 1
ATOM 615 N N . GLU A 1 80 ? 3.797 -9.804 6.835 1.00 75.75 80 GLU A N 1
ATOM 616 C CA . GLU A 1 80 ? 3.258 -10.338 8.105 1.00 75.75 80 GLU A CA 1
ATOM 617 C C . GLU A 1 80 ? 2.610 -9.252 8.997 1.00 75.75 80 GLU A C 1
ATOM 619 O O . GLU A 1 80 ? 2.259 -9.497 10.152 1.00 75.75 80 GLU A O 1
ATOM 624 N N . ARG A 1 81 ? 2.479 -8.021 8.488 1.00 72.06 81 ARG A N 1
ATOM 625 C CA . ARG A 1 81 ? 1.894 -6.882 9.198 1.00 72.06 81 ARG A CA 1
ATOM 626 C C . ARG A 1 81 ? 0.371 -6.940 9.069 1.00 72.06 81 ARG A C 1
ATOM 628 O O . ARG A 1 81 ? -0.153 -7.089 7.972 1.00 72.06 81 ARG A O 1
ATOM 635 N N . GLY A 1 82 ? -0.324 -6.799 10.193 1.00 72.19 82 GLY A N 1
ATOM 636 C CA . GLY A 1 82 ? -1.785 -6.784 10.258 1.00 72.19 82 GLY A CA 1
ATOM 637 C C . GLY A 1 82 ? -2.325 -5.583 11.029 1.00 72.19 82 GLY A C 1
ATOM 638 O O . GLY A 1 82 ? -1.587 -4.866 11.708 1.00 72.19 82 GLY A O 1
ATOM 639 N N . GLU A 1 83 ? -3.634 -5.372 10.936 1.00 74.38 83 GLU A N 1
ATOM 640 C CA . GLU A 1 83 ? -4.345 -4.417 11.782 1.00 74.38 83 GLU A CA 1
ATOM 641 C C . GLU A 1 83 ? -4.690 -5.068 13.126 1.00 74.38 83 GLU A C 1
ATOM 643 O O . GLU A 1 83 ? -5.224 -6.177 13.174 1.00 74.38 83 GLU A O 1
ATOM 648 N N . TYR A 1 84 ? -4.416 -4.371 14.231 1.00 79.06 84 TYR A N 1
ATOM 649 C CA . TYR A 1 84 ? -4.661 -4.888 15.577 1.00 79.06 84 TYR A CA 1
ATOM 650 C C . TYR A 1 84 ? -5.580 -3.960 16.368 1.00 79.06 84 TYR A C 1
ATOM 652 O O . TYR A 1 84 ? -5.368 -2.749 16.431 1.00 79.06 84 TYR A O 1
ATOM 660 N N . LEU A 1 85 ? -6.565 -4.545 17.052 1.00 81.31 85 LEU A N 1
ATOM 661 C CA . LEU A 1 85 ? -7.301 -3.863 18.114 1.00 81.31 85 LEU A CA 1
ATOM 662 C C . LEU A 1 85 ? -6.496 -3.970 19.414 1.00 81.31 85 LEU A C 1
ATOM 664 O O . LEU A 1 85 ? -6.315 -5.062 19.952 1.00 81.31 85 LEU A O 1
ATOM 668 N N . VAL A 1 86 ? -6.005 -2.839 19.923 1.00 85.12 86 VAL A N 1
ATOM 669 C CA . VAL A 1 86 ? -5.148 -2.797 21.118 1.00 85.12 86 VAL A CA 1
ATOM 670 C C . VAL A 1 86 ? -5.898 -2.173 22.293 1.00 85.12 86 VAL A C 1
ATOM 672 O O . VAL A 1 86 ? -6.511 -1.114 22.171 1.00 85.12 86 VAL A O 1
ATOM 675 N N . SER A 1 87 ? -5.822 -2.816 23.460 1.00 85.50 87 SER A N 1
ATOM 676 C CA . SER A 1 87 ? -6.384 -2.317 24.718 1.00 85.50 87 SER A CA 1
ATOM 677 C C . SER A 1 87 ? -5.404 -2.503 25.882 1.00 85.50 87 SER A C 1
ATOM 679 O O . SER A 1 87 ? -4.474 -3.311 25.829 1.00 85.50 87 SER A O 1
ATOM 681 N N . LEU A 1 88 ? -5.578 -1.723 26.954 1.00 87.25 88 LEU A N 1
ATOM 682 C CA . LEU A 1 88 ? -4.751 -1.854 28.156 1.00 87.25 88 LEU A CA 1
ATOM 683 C C . LEU A 1 88 ? -5.111 -3.147 28.895 1.00 87.25 88 LEU A C 1
ATOM 685 O O . LEU A 1 88 ? -6.234 -3.288 29.370 1.00 87.25 88 LEU A O 1
ATOM 689 N N . ARG A 1 89 ? -4.132 -4.041 29.089 1.00 78.88 89 ARG A N 1
ATOM 690 C CA . ARG A 1 89 ? -4.325 -5.364 29.720 1.00 78.88 89 ARG A CA 1
ATOM 691 C C . ARG A 1 89 ? -5.050 -5.329 31.077 1.00 78.88 89 ARG A C 1
ATOM 693 O O . ARG A 1 89 ? -5.733 -6.282 31.422 1.00 78.88 89 ARG A O 1
ATOM 700 N N . HIS A 1 90 ? -4.885 -4.262 31.856 1.00 84.75 90 HIS A N 1
ATOM 701 C CA . HIS A 1 90 ? -5.457 -4.127 33.203 1.00 84.75 90 HIS A CA 1
ATOM 702 C C . HIS A 1 90 ? -6.785 -3.352 33.240 1.00 84.75 90 HIS A C 1
ATOM 704 O O . HIS A 1 90 ? -7.331 -3.131 34.319 1.00 84.75 90 HIS A O 1
ATOM 710 N N . ARG A 1 91 ? -7.299 -2.899 32.092 1.00 84.00 91 ARG A N 1
ATOM 711 C CA . ARG A 1 91 ? -8.518 -2.094 32.011 1.00 84.00 91 ARG A CA 1
ATOM 712 C C . ARG A 1 91 ? -9.620 -2.914 31.354 1.00 84.00 91 ARG A C 1
ATOM 714 O O . ARG A 1 91 ? -9.445 -3.399 30.243 1.00 84.00 91 ARG A O 1
ATOM 721 N N . GLN A 1 92 ? -10.770 -3.027 32.017 1.00 82.31 92 GLN A N 1
ATOM 722 C CA . GLN A 1 92 ? -11.958 -3.565 31.356 1.00 82.31 92 GLN A CA 1
ATOM 723 C C . GLN A 1 92 ? -12.375 -2.642 30.208 1.00 82.31 92 GLN A C 1
ATOM 725 O O . GLN A 1 92 ? -12.378 -1.413 30.351 1.00 82.31 92 GLN A O 1
ATOM 730 N N . LEU A 1 93 ? -12.717 -3.249 29.072 1.00 84.56 93 LEU A N 1
ATOM 731 C CA . LEU A 1 93 ? -13.310 -2.537 27.949 1.00 84.56 93 LEU A CA 1
ATOM 732 C C . LEU A 1 93 ? -14.613 -1.881 28.416 1.00 84.56 93 LEU A C 1
ATOM 734 O O . LEU A 1 93 ? -15.398 -2.475 29.155 1.00 84.56 93 LEU A O 1
ATOM 738 N N . SER A 1 94 ? -14.838 -0.633 28.007 1.00 89.50 94 SER A N 1
ATOM 739 C CA . SER A 1 94 ? -16.143 -0.008 28.211 1.00 89.50 94 SER A CA 1
ATOM 740 C C . SER A 1 94 ? -17.198 -0.745 27.376 1.00 89.50 94 SER A C 1
ATOM 742 O O . SER A 1 94 ? -16.844 -1.354 26.363 1.00 89.50 94 SER A O 1
ATOM 744 N N . PRO A 1 95 ? -18.495 -0.646 27.715 1.00 89.38 95 PRO A N 1
ATOM 745 C CA . PRO A 1 95 ? -19.551 -1.256 26.906 1.00 89.38 95 PRO A CA 1
ATOM 746 C C . PRO A 1 95 ? -19.490 -0.850 25.424 1.00 89.38 95 PRO A C 1
ATOM 748 O O . PRO A 1 95 ? -19.682 -1.681 24.545 1.00 89.38 95 PRO A O 1
ATOM 751 N N . ALA A 1 96 ? -19.142 0.410 25.135 1.00 89.94 96 ALA A N 1
ATOM 752 C CA . ALA A 1 96 ? -18.967 0.896 23.766 1.00 89.94 96 ALA A CA 1
ATOM 753 C C . ALA A 1 96 ? -17.738 0.288 23.064 1.00 89.94 96 ALA A C 1
ATOM 755 O O . ALA A 1 96 ? -17.803 -0.028 21.879 1.00 89.94 96 ALA A O 1
ATOM 756 N N . ALA A 1 97 ? -16.626 0.101 23.783 1.00 87.81 97 ALA A N 1
ATOM 757 C CA . ALA A 1 97 ? -15.431 -0.529 23.224 1.00 87.81 97 ALA A CA 1
ATOM 758 C C . ALA A 1 97 ? -15.647 -2.027 22.965 1.00 87.81 97 ALA A C 1
ATOM 760 O O . ALA A 1 97 ? -15.180 -2.537 21.951 1.00 87.81 97 ALA A O 1
ATOM 761 N N . GLN A 1 98 ? -16.390 -2.709 23.842 1.00 87.88 98 GLN A N 1
ATOM 762 C CA . GLN A 1 98 ? -16.792 -4.098 23.639 1.00 87.88 98 GLN A CA 1
ATOM 763 C C . GLN A 1 98 ? -17.704 -4.230 22.414 1.00 87.88 98 GLN A C 1
ATOM 76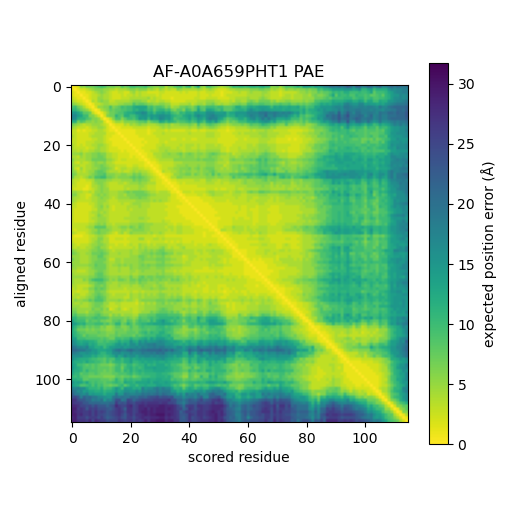5 O O . GLN A 1 98 ? -17.448 -5.064 21.558 1.00 87.88 98 GLN A O 1
ATOM 770 N N . LEU A 1 99 ? -18.694 -3.341 22.270 1.00 89.81 99 LEU A N 1
ATOM 771 C CA . LEU A 1 99 ? -19.569 -3.321 21.097 1.00 89.81 99 LEU A CA 1
ATOM 772 C C . LEU A 1 99 ? -18.781 -3.146 19.790 1.00 89.81 99 LEU A C 1
ATOM 774 O O . LEU A 1 99 ? -19.042 -3.850 18.820 1.00 89.81 99 LEU A O 1
ATOM 778 N N . PHE A 1 100 ? -17.808 -2.230 19.761 1.00 88.00 100 PHE A N 1
ATOM 779 C CA . PHE A 1 100 ? -16.956 -2.025 18.586 1.00 88.00 100 PHE A CA 1
ATOM 780 C C . PHE A 1 100 ? -16.066 -3.239 18.291 1.00 88.00 100 PHE A C 1
ATOM 782 O O . PHE A 1 100 ? -15.937 -3.638 17.135 1.00 88.00 100 PHE A O 1
ATOM 789 N N . HIS A 1 101 ? -15.472 -3.831 19.329 1.00 87.06 101 HIS A N 1
ATOM 790 C CA . HIS A 1 101 ? -14.672 -5.048 19.217 1.00 87.06 101 HIS A CA 1
ATOM 791 C C . HIS A 1 101 ? -15.493 -6.202 18.624 1.00 87.06 101 HIS A C 1
ATOM 793 O O . HIS A 1 101 ? -15.069 -6.823 17.651 1.00 87.06 101 HIS A O 1
ATOM 799 N N . ASP A 1 102 ? -16.688 -6.437 19.165 1.00 86.69 102 ASP A N 1
ATOM 800 C CA . ASP A 1 102 ? -17.555 -7.540 18.754 1.00 86.69 102 ASP A CA 1
ATOM 801 C C . ASP A 1 102 ? -18.087 -7.322 17.333 1.00 86.69 102 ASP A C 1
ATOM 803 O O . ASP A 1 102 ? -18.016 -8.231 16.512 1.00 86.69 102 ASP A O 1
ATOM 807 N N . TRP A 1 103 ? -18.507 -6.097 16.994 1.00 87.56 103 TRP A N 1
ATOM 808 C CA . TRP A 1 103 ? -18.904 -5.739 15.628 1.00 87.56 103 TRP A CA 1
ATOM 809 C C . TRP A 1 103 ? -17.776 -5.972 14.618 1.00 87.56 103 TRP A C 1
ATOM 811 O O . TRP A 1 103 ? -18.010 -6.497 13.524 1.00 87.56 103 TRP A O 1
ATOM 821 N N . ARG A 1 104 ? -16.538 -5.598 14.973 1.00 82.81 104 ARG A N 1
ATOM 822 C CA . ARG A 1 104 ? -15.407 -5.739 14.056 1.00 82.81 104 ARG A CA 1
ATOM 823 C C . ARG A 1 104 ? -15.041 -7.202 13.832 1.00 82.81 104 ARG A C 1
ATOM 825 O O . ARG A 1 104 ? -14.731 -7.541 12.696 1.00 82.81 104 ARG A O 1
ATOM 832 N N . LEU A 1 105 ? -15.097 -8.046 14.863 1.00 80.38 105 LEU A N 1
ATOM 833 C CA . LEU A 1 105 ? -14.820 -9.481 14.740 1.00 80.38 105 LEU A CA 1
ATOM 834 C C . LEU A 1 105 ? -15.923 -10.237 13.997 1.00 80.38 105 LEU A C 1
ATOM 836 O O . LEU A 1 105 ? -15.607 -11.086 13.167 1.00 80.38 105 LEU A O 1
ATOM 840 N N . ASP A 1 106 ? -17.190 -9.897 14.232 1.00 80.25 106 ASP A N 1
ATOM 841 C CA . ASP A 1 106 ? -18.325 -10.499 13.520 1.00 80.25 106 ASP A CA 1
ATOM 842 C C . ASP A 1 106 ? -18.242 -10.219 12.007 1.00 80.25 106 ASP A C 1
ATOM 844 O O . ASP A 1 106 ? -18.474 -11.091 11.174 1.00 80.25 106 ASP A O 1
ATOM 848 N N . SER A 1 107 ? -17.755 -9.027 11.645 1.00 65.94 107 SER A N 1
ATOM 849 C CA . SER A 1 107 ? -17.535 -8.615 10.252 1.00 65.94 107 SER A CA 1
ATOM 850 C C . SER A 1 107 ? -16.309 -9.263 9.579 1.00 65.94 107 SER A C 1
ATOM 852 O O . SER A 1 107 ? -16.149 -9.149 8.366 1.00 65.94 107 SER A O 1
ATOM 854 N N . VAL A 1 108 ? -15.405 -9.901 10.336 1.00 60.09 108 VAL A N 1
ATOM 855 C CA . VAL A 1 108 ? -14.201 -10.574 9.794 1.00 60.09 108 VAL A CA 1
ATOM 856 C C . VAL A 1 108 ? -14.478 -12.041 9.448 1.00 60.09 108 VAL A C 1
ATOM 858 O O . VAL A 1 108 ? -13.741 -12.630 8.661 1.00 60.09 108 VAL A O 1
ATOM 861 N N . GLY A 1 109 ? -15.589 -12.614 9.930 1.00 47.97 109 GLY A N 1
ATOM 862 C CA . GLY A 1 109 ? -16.015 -13.986 9.621 1.00 47.97 109 GLY A CA 1
ATOM 863 C C . GLY A 1 109 ? -16.337 -14.270 8.144 1.00 47.97 109 GLY A C 1
ATOM 864 O O . GLY A 1 109 ? -16.635 -15.412 7.806 1.00 47.97 109 GLY A O 1
ATOM 865 N N . SER A 1 110 ? -16.267 -13.267 7.264 1.00 43.91 110 SER A N 1
ATOM 866 C CA . SER A 1 110 ? -16.575 -13.368 5.831 1.00 43.91 110 SER A CA 1
ATOM 867 C C . SER A 1 110 ? -15.422 -12.982 4.894 1.00 43.91 110 SER A C 1
ATOM 869 O O . SER A 1 110 ? -15.641 -12.873 3.689 1.00 43.91 110 SER A O 1
ATOM 871 N N . VAL A 1 111 ? -14.200 -12.771 5.396 1.00 44.19 111 VAL A N 1
ATOM 872 C CA . VAL A 1 111 ? -13.046 -12.499 4.520 1.00 44.19 111 VAL A CA 1
ATOM 873 C C . VAL A 1 111 ? -12.427 -13.828 4.087 1.00 44.19 111 VAL A C 1
ATOM 875 O O . VAL A 1 111 ? -11.545 -14.371 4.750 1.00 44.19 111 VAL A O 1
ATOM 878 N N . GLU A 1 112 ? -12.934 -14.380 2.981 1.00 37.88 112 GLU A N 1
ATOM 879 C CA . GLU A 1 112 ? -12.276 -15.469 2.256 1.00 37.88 112 GLU A CA 1
ATOM 880 C C . GLU A 1 112 ? -10.844 -15.052 1.905 1.00 37.88 112 GLU A C 1
ATOM 882 O O . GLU A 1 112 ? -10.611 -14.035 1.249 1.00 37.88 112 GLU A O 1
ATOM 887 N N . ALA A 1 113 ? -9.882 -15.856 2.358 1.00 36.75 113 ALA A N 1
ATOM 888 C CA . ALA A 1 113 ? -8.487 -15.752 1.972 1.00 36.75 113 ALA A CA 1
ATOM 889 C C . ALA A 1 113 ? -8.373 -15.934 0.452 1.00 36.75 113 ALA A C 1
ATOM 891 O O . ALA A 1 113 ? -8.468 -17.051 -0.057 1.00 36.75 113 ALA A O 1
ATOM 892 N N . ARG A 1 114 ? -8.196 -14.834 -0.282 1.00 34.66 114 ARG A N 1
ATOM 893 C CA . ARG A 1 114 ? -7.802 -14.881 -1.691 1.00 34.66 114 ARG A CA 1
ATOM 894 C C . ARG A 1 114 ? -6.284 -15.027 -1.721 1.00 34.66 114 ARG A C 1
ATOM 896 O O . ARG A 1 114 ? -5.566 -14.094 -1.375 1.00 34.66 114 ARG A O 1
ATOM 903 N N . ALA A 1 115 ? -5.863 -16.261 -1.997 1.00 32.00 115 ALA A N 1
ATOM 904 C CA . ALA A 1 115 ? -4.490 -16.660 -2.285 1.00 32.00 115 ALA A CA 1
ATOM 905 C C . ALA A 1 115 ? -4.081 -16.262 -3.707 1.00 32.00 115 ALA A C 1
ATOM 907 O O . ALA A 1 115 ? -4.991 -16.149 -4.563 1.00 32.00 115 ALA A O 1
#